Protein AF-A0A3S1N9U5-F1 (afdb_monomer)

Foldseek 3Di:
DQADADDLVLLQQLQVCVVVVNDPVQSCVVPPNHDPVNSVCSVVCVPCVPRHHDPDHPPPRDDPPPPPD

Secondary structure (DSSP, 8-state):
---PPP-TTHHHHHHHHHHTT--HHHHHHHSTT--HHHHHHHHTTSS-TTPPPPSS--TTS--------

Solvent-accessible surface area (backbone atoms only — not comparable to full-atom values): 4372 Å² total; per-residue (Å²): 132,69,76,46,77,88,51,81,82,52,45,18,45,56,46,35,42,49,74,72,65,53,55,62,69,57,59,27,62,76,37,78,46,35,51,64,67,60,55,49,32,41,76,70,43,75,42,69,60,86,60,61,55,42,97,65,72,63,93,83,54,92,65,77,77,74,77,86,122

Radius of gyration: 11.92 Å; Cα contacts (8 Å, |Δi|>4): 70; chains: 1; bounding box: 29×37×23 Å

Mean predicted aligned error: 4.42 Å

Sequence (69 aa):
MNDRKVTPDMVPVIKLARYLGIPYSWISGYYPGLNFGRIADVMAGRLFPEIPPAAELPLDFPLPEAEAA

Nearest PDB structures (foldseek):
  6pax-assembly1_A  TM=6.123E-01  e=6.583E+00  Homo sapiens
  5z4y-assembly1_B  TM=6.043E-01  e=7.0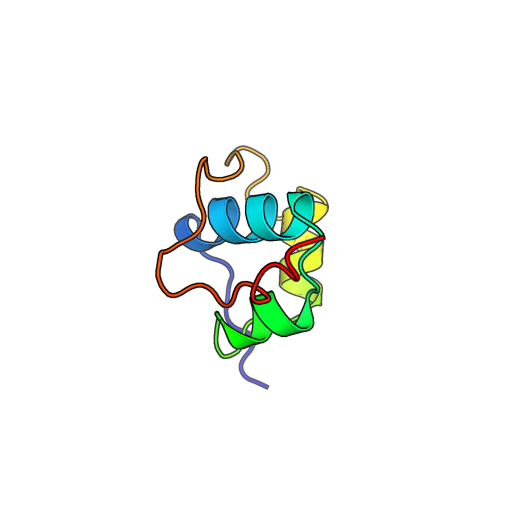60E+00  unclassified
  5z4z-assembly1_A  TM=5.832E-01  e=8.705E+00  unclassified

pLDDT: mean 90.66, std 14.0, range [40.0, 98.38]

Structure (mmCIF, N/CA/C/O backbone):
data_AF-A0A3S1N9U5-F1
#
_entry.id   AF-A0A3S1N9U5-F1
#
loop_
_atom_site.group_PDB
_atom_site.id
_atom_site.type_symbol
_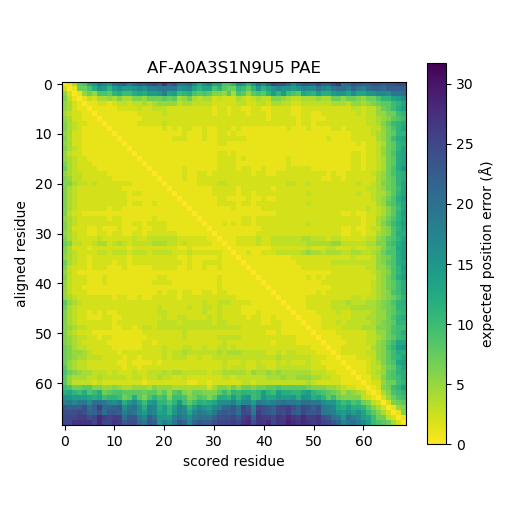atom_site.label_atom_id
_atom_site.label_alt_id
_atom_site.label_comp_id
_atom_site.label_asym_id
_atom_site.label_entity_id
_atom_site.label_seq_id
_atom_site.pdbx_PDB_ins_code
_atom_site.Cartn_x
_atom_site.Cartn_y
_atom_site.Cartn_z
_atom_site.occupancy
_atom_site.B_iso_or_equiv
_atom_site.auth_seq_id
_atom_site.auth_comp_id
_atom_site.auth_asym_id
_atom_site.auth_atom_id
_atom_site.pdbx_PDB_model_num
ATOM 1 N N . MET A 1 1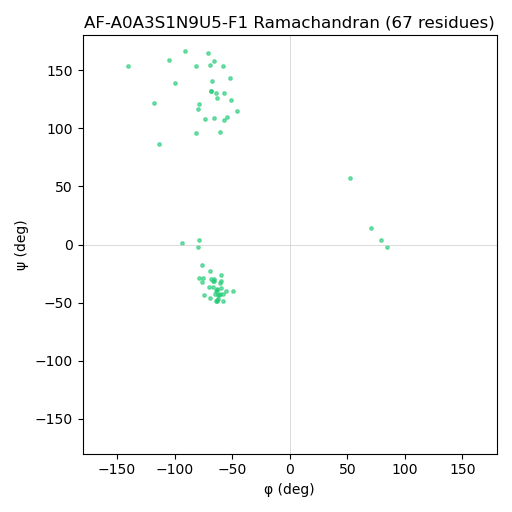 ? 20.779 8.166 -1.322 1.00 58.25 1 MET A N 1
ATOM 2 C CA . MET A 1 1 ? 19.494 7.437 -1.389 1.00 58.25 1 MET A CA 1
ATOM 3 C C . MET A 1 1 ? 18.433 8.413 -1.866 1.00 58.25 1 MET A C 1
ATOM 5 O O . MET A 1 1 ? 18.183 9.381 -1.163 1.00 58.25 1 MET A O 1
ATOM 9 N N . ASN A 1 2 ? 17.874 8.218 -3.063 1.00 64.12 2 ASN A N 1
ATOM 10 C CA . ASN A 1 2 ? 16.689 8.969 -3.485 1.00 64.12 2 ASN A CA 1
ATOM 11 C C . ASN A 1 2 ? 15.498 8.415 -2.704 1.00 64.12 2 ASN A C 1
ATOM 13 O O . AS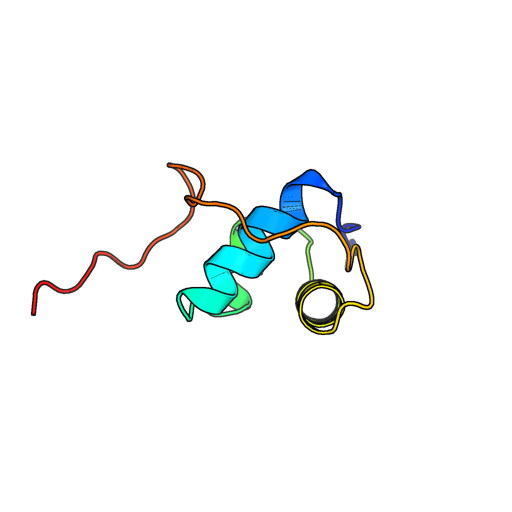N A 1 2 ? 15.101 7.279 -2.938 1.00 64.12 2 ASN A O 1
ATOM 17 N N . ASP A 1 3 ? 14.989 9.186 -1.745 1.00 78.81 3 ASP A N 1
ATOM 18 C CA . ASP A 1 3 ? 13.785 8.833 -0.997 1.00 78.81 3 ASP A CA 1
ATOM 19 C C . ASP A 1 3 ? 12.556 9.203 -1.833 1.00 78.81 3 ASP A C 1
ATOM 21 O O . ASP A 1 3 ? 12.136 10.367 -1.884 1.00 78.81 3 ASP A O 1
ATOM 25 N N . ARG A 1 4 ? 12.014 8.218 -2.555 1.00 90.12 4 ARG A N 1
ATOM 26 C CA . ARG A 1 4 ? 10.805 8.411 -3.353 1.00 90.12 4 ARG A CA 1
ATOM 27 C C . ARG A 1 4 ? 9.640 8.745 -2.426 1.00 90.12 4 ARG A C 1
ATOM 29 O O . ARG A 1 4 ? 9.313 8.001 -1.505 1.00 90.12 4 ARG A O 1
ATOM 36 N N . LYS A 1 5 ? 8.964 9.857 -2.716 1.00 94.25 5 LYS A N 1
ATOM 37 C CA . LYS A 1 5 ? 7.730 10.231 -2.021 1.00 94.25 5 LYS A CA 1
ATOM 38 C C . LYS A 1 5 ? 6.615 9.240 -2.358 1.00 94.25 5 LYS A C 1
ATOM 40 O O . LYS A 1 5 ? 6.472 8.832 -3.508 1.00 94.25 5 LYS A O 1
ATOM 45 N N . VAL A 1 6 ? 5.811 8.908 -1.352 1.00 96.25 6 VAL A N 1
ATOM 46 C CA . VAL A 1 6 ? 4.553 8.174 -1.535 1.00 96.25 6 VAL A CA 1
ATOM 47 C C . VAL A 1 6 ? 3.567 9.083 -2.258 1.00 96.25 6 VAL A C 1
ATOM 49 O O . VAL A 1 6 ? 3.397 10.237 -1.860 1.00 96.25 6 VAL A O 1
ATOM 52 N N . THR A 1 7 ? 2.917 8.564 -3.294 1.00 97.06 7 THR A N 1
ATOM 53 C CA . THR A 1 7 ? 1.788 9.222 -3.959 1.00 97.06 7 THR A CA 1
ATOM 54 C C . THR A 1 7 ? 0.473 8.541 -3.567 1.00 97.06 7 THR A C 1
ATOM 56 O O . THR A 1 7 ? 0.502 7.373 -3.167 1.00 97.06 7 THR A O 1
ATOM 59 N N . PRO A 1 8 ? -0.677 9.231 -3.698 1.00 97.38 8 PRO A N 1
ATOM 60 C CA . PRO A 1 8 ? -1.992 8.642 -3.448 1.00 97.38 8 PRO A CA 1
ATOM 61 C C . PRO A 1 8 ? -2.211 7.299 -4.156 1.00 97.38 8 PRO A C 1
ATOM 63 O O . PRO A 1 8 ? -2.709 6.372 -3.533 1.00 97.38 8 PRO A O 1
ATOM 66 N N . ASP A 1 9 ? -1.752 7.151 -5.403 1.00 96.88 9 ASP A N 1
ATOM 67 C CA . ASP A 1 9 ? -1.952 5.931 -6.205 1.00 96.88 9 ASP A CA 1
ATOM 68 C C . ASP A 1 9 ? -1.166 4.712 -5.695 1.00 96.88 9 ASP A C 1
ATOM 70 O O . ASP A 1 9 ? -1.530 3.569 -5.959 1.00 96.88 9 ASP A O 1
ATOM 74 N N . MET A 1 10 ? -0.083 4.932 -4.943 1.00 97.62 10 MET A N 1
ATOM 75 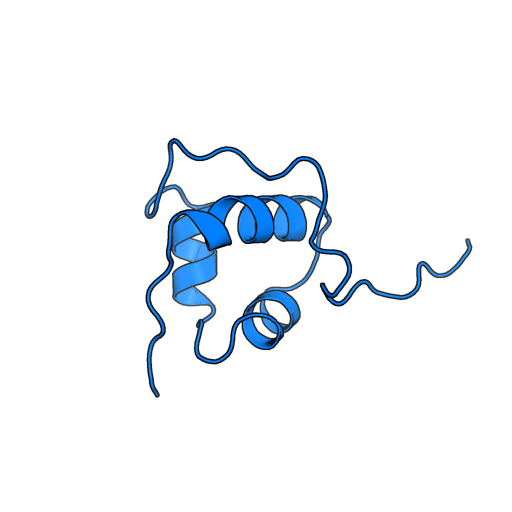C CA . MET A 1 10 ? 0.717 3.845 -4.365 1.00 97.62 10 MET A CA 1
ATOM 76 C C . MET A 1 10 ? 0.054 3.264 -3.111 1.00 97.62 10 MET A C 1
ATOM 78 O O . MET A 1 10 ? 0.247 2.096 -2.780 1.00 97.62 10 MET A O 1
ATOM 82 N N . VAL A 1 11 ? -0.717 4.078 -2.385 1.00 98.25 11 VAL A N 1
ATOM 83 C CA . VAL A 1 11 ? -1.260 3.741 -1.061 1.00 98.25 11 VAL A CA 1
ATOM 84 C C . VAL A 1 11 ? -2.201 2.531 -1.086 1.00 98.25 11 VAL A C 1
ATOM 86 O O . VAL A 1 11 ? -1.997 1.643 -0.251 1.00 98.25 11 VAL A O 1
ATOM 89 N N . PRO A 1 12 ? -3.170 2.425 -2.021 1.00 98.38 12 PRO A N 1
ATOM 90 C CA . PRO A 1 12 ? -4.059 1.271 -2.100 1.00 98.38 12 PRO A CA 1
ATOM 91 C C . PRO A 1 12 ? -3.291 -0.042 -2.273 1.00 98.38 12 PRO A C 1
ATOM 93 O O . PRO A 1 12 ? -3.588 -1.027 -1.595 1.00 98.38 12 PRO A O 1
ATOM 96 N N . VAL A 1 13 ? -2.265 -0.030 -3.131 1.00 98.12 13 VAL A N 1
ATOM 97 C CA . VAL A 1 13 ? -1.420 -1.192 -3.435 1.00 98.12 13 VAL A CA 1
ATOM 98 C C . VAL A 1 13 ? -0.558 -1.566 -2.232 1.00 98.12 13 VAL A C 1
ATOM 100 O O . VAL A 1 13 ? -0.518 -2.731 -1.854 1.00 98.12 13 VAL A O 1
ATOM 103 N N . ILE A 1 14 ? 0.084 -0.589 -1.577 1.00 97.94 14 ILE A N 1
ATOM 104 C CA . ILE A 1 14 ? 0.882 -0.822 -0.362 1.00 97.94 14 ILE A CA 1
ATOM 105 C C . ILE A 1 14 ? 0.020 -1.458 0.736 1.00 97.94 14 ILE A C 1
ATOM 107 O O . ILE A 1 14 ? 0.428 -2.454 1.336 1.00 97.94 14 ILE A O 1
ATOM 111 N N . LYS A 1 15 ? -1.170 -0.898 0.993 1.00 98.38 15 LYS A N 1
ATOM 112 C CA . LYS A 1 15 ? -2.091 -1.403 2.020 1.00 98.38 15 LYS A CA 1
ATOM 113 C C . LYS A 1 15 ? -2.556 -2.822 1.696 1.00 98.38 15 LYS A C 1
ATOM 115 O O . LYS A 1 15 ? -2.460 -3.690 2.563 1.00 98.38 15 LYS A O 1
ATOM 120 N N . LEU A 1 16 ? -2.982 -3.079 0.457 1.00 97.94 16 LEU A N 1
ATOM 121 C CA . LEU A 1 16 ? -3.415 -4.413 0.040 1.00 97.94 16 LEU A CA 1
ATOM 122 C C . LEU A 1 16 ? -2.269 -5.429 0.123 1.00 97.94 16 LEU A C 1
ATOM 124 O O . LEU A 1 16 ? -2.431 -6.474 0.745 1.00 97.94 16 LEU A O 1
ATOM 128 N N . ALA A 1 17 ? -1.090 -5.107 -0.415 1.00 96.81 17 ALA A N 1
ATOM 129 C CA . ALA A 1 17 ? 0.081 -5.982 -0.360 1.00 96.81 17 ALA A CA 1
ATOM 130 C C . ALA A 1 17 ? 0.427 -6.358 1.088 1.00 96.81 17 ALA A C 1
ATOM 132 O O . ALA A 1 17 ? 0.726 -7.512 1.393 1.00 96.81 17 ALA A O 1
ATOM 133 N N . ARG A 1 18 ? 0.324 -5.402 2.017 1.00 96.81 18 ARG A N 1
ATOM 134 C CA . ARG A 1 18 ? 0.547 -5.658 3.442 1.00 96.81 18 ARG A CA 1
ATOM 135 C C . ARG A 1 18 ? -0.528 -6.499 4.102 1.00 96.81 18 ARG A C 1
ATOM 137 O O . ARG A 1 18 ? -0.175 -7.325 4.944 1.00 96.81 18 ARG A O 1
ATOM 144 N N . TYR A 1 19 ? -1.788 -6.337 3.720 1.00 96.19 19 TYR A N 1
ATOM 145 C CA . TYR A 1 19 ? -2.861 -7.222 4.171 1.00 96.19 19 TYR A CA 1
ATOM 146 C C . TYR A 1 19 ? -2.713 -8.648 3.644 1.00 96.19 19 TYR A C 1
ATOM 148 O O . TYR A 1 19 ? -3.013 -9.587 4.373 1.00 96.19 19 TYR A O 1
ATOM 156 N N . LEU A 1 20 ? -2.141 -8.821 2.453 1.00 94.56 20 LEU A N 1
ATOM 157 C CA . LEU A 1 20 ? -1.784 -10.127 1.889 1.00 94.56 20 LEU A CA 1
ATOM 158 C C . LEU A 1 20 ? -0.484 -10.715 2.471 1.00 94.56 20 LEU A C 1
ATOM 160 O O . LEU A 1 20 ? -0.022 -11.760 2.027 1.00 94.56 20 LEU A O 1
ATOM 164 N N . GLY A 1 21 ? 0.135 -10.054 3.454 1.00 94.44 21 GLY A N 1
ATOM 165 C CA . GLY A 1 21 ? 1.351 -10.543 4.107 1.00 94.44 21 GLY A CA 1
ATOM 166 C C . GLY A 1 21 ? 2.646 -10.307 3.323 1.00 94.44 21 GLY A C 1
ATOM 167 O O . GLY A 1 21 ? 3.712 -10.679 3.809 1.00 94.44 21 GLY A O 1
ATOM 168 N N . ILE A 1 22 ? 2.603 -9.617 2.179 1.00 94.81 22 ILE A N 1
ATOM 169 C CA . ILE A 1 22 ? 3.771 -9.384 1.317 1.00 94.81 22 ILE A CA 1
ATOM 170 C C . ILE A 1 22 ? 4.822 -8.536 2.057 1.00 94.81 22 ILE A C 1
ATOM 172 O O . ILE A 1 22 ? 4.482 -7.494 2.638 1.00 94.81 22 ILE A O 1
ATOM 176 N N . PRO A 1 23 ? 6.105 -8.945 2.070 1.00 95.06 23 PRO A N 1
ATOM 177 C CA . PRO A 1 23 ? 7.149 -8.249 2.813 1.00 95.06 23 PRO A CA 1
ATOM 178 C C . PRO A 1 23 ? 7.484 -6.879 2.206 1.00 95.06 23 PRO A C 1
ATOM 180 O O . PRO A 1 23 ? 7.343 -6.634 1.008 1.00 95.06 23 PRO A O 1
ATOM 183 N N . TYR A 1 24 ? 8.000 -5.974 3.042 1.00 95.94 24 TYR A N 1
ATOM 184 C CA . TYR A 1 24 ? 8.346 -4.604 2.634 1.00 95.94 24 TYR A CA 1
ATOM 185 C C . TYR A 1 24 ? 9.389 -4.564 1.511 1.00 95.94 24 TYR A C 1
ATOM 187 O O . TYR A 1 24 ? 9.355 -3.655 0.685 1.00 95.94 24 TYR A O 1
ATOM 195 N N . SER A 1 25 ? 10.293 -5.546 1.459 1.00 95.19 25 SER A N 1
ATOM 196 C CA . SER A 1 25 ? 11.303 -5.670 0.404 1.00 95.19 25 SER A CA 1
ATOM 197 C C . SER A 1 25 ? 10.686 -5.797 -0.986 1.00 95.19 25 SER A C 1
ATOM 199 O O . SER A 1 25 ? 11.192 -5.191 -1.923 1.00 95.19 25 SER A O 1
ATOM 201 N N . TRP A 1 26 ? 9.569 -6.513 -1.118 1.00 95.88 26 TRP A N 1
ATOM 202 C CA . TRP A 1 26 ? 8.889 -6.706 -2.398 1.00 95.88 26 TRP A CA 1
ATOM 203 C C . TRP A 1 26 ? 8.155 -5.440 -2.831 1.00 95.88 26 TRP A C 1
ATOM 205 O O . TRP A 1 26 ? 8.293 -5.002 -3.968 1.00 95.88 26 TRP A O 1
ATOM 215 N N . ILE A 1 27 ? 7.459 -4.790 -1.895 1.00 95.88 27 ILE A N 1
ATOM 216 C CA . ILE A 1 27 ? 6.779 -3.507 -2.133 1.00 95.88 27 ILE A CA 1
ATOM 217 C C . ILE A 1 27 ? 7.794 -2.420 -2.529 1.00 95.88 27 ILE A C 1
ATOM 219 O O . ILE A 1 27 ? 7.570 -1.650 -3.458 1.00 95.88 27 ILE A O 1
ATOM 223 N N . SER A 1 28 ? 8.932 -2.366 -1.835 1.00 95.19 28 SER A N 1
ATOM 224 C CA . SER A 1 28 ? 10.038 -1.450 -2.133 1.00 95.19 28 SER A CA 1
ATOM 225 C C . SER A 1 28 ? 10.703 -1.761 -3.479 1.00 95.19 28 SER A C 1
ATOM 227 O O . SER A 1 28 ? 11.051 -0.840 -4.212 1.00 95.19 28 SER A O 1
ATOM 229 N N . GLY A 1 29 ? 10.828 -3.042 -3.840 1.00 94.62 29 GLY A N 1
ATOM 230 C CA . GLY A 1 29 ? 11.299 -3.474 -5.157 1.00 94.62 29 GLY A CA 1
ATOM 231 C C . GLY A 1 29 ? 10.358 -3.069 -6.295 1.00 94.62 29 GLY A C 1
ATOM 232 O O . GLY A 1 29 ? 10.825 -2.572 -7.316 1.00 94.62 29 GLY A O 1
ATOM 233 N N . TYR A 1 30 ? 9.043 -3.212 -6.097 1.00 95.62 30 TYR A N 1
ATOM 234 C CA . TYR A 1 30 ? 8.020 -2.801 -7.068 1.00 95.62 30 TYR A CA 1
ATOM 235 C C . TYR A 1 30 ? 7.975 -1.279 -7.273 1.00 95.62 30 TYR A C 1
ATOM 237 O O . TYR A 1 30 ? 7.672 -0.795 -8.362 1.00 95.62 30 TYR A O 1
ATOM 245 N N . TYR A 1 31 ? 8.336 -0.504 -6.247 1.00 95.25 31 TYR A N 1
ATOM 246 C CA . TYR A 1 31 ? 8.409 0.952 -6.310 1.00 95.25 31 TYR A CA 1
ATOM 247 C C . TYR A 1 31 ? 9.849 1.461 -6.162 1.00 95.25 31 TYR A C 1
ATOM 249 O O . TYR A 1 31 ? 10.244 1.857 -5.062 1.00 95.25 31 TYR A O 1
ATOM 257 N N . PRO A 1 32 ? 10.630 1.554 -7.258 1.00 93.06 32 PRO A N 1
ATOM 258 C CA . PRO A 1 32 ? 12.032 1.952 -7.196 1.00 93.06 32 PRO A CA 1
ATOM 259 C C . PRO A 1 32 ? 12.253 3.246 -6.403 1.00 93.06 32 PRO A C 1
ATOM 261 O O . PRO A 1 32 ? 11.660 4.290 -6.696 1.00 93.06 32 PRO A O 1
ATOM 264 N N . GLY A 1 33 ? 13.117 3.163 -5.388 1.00 91.50 33 GLY A N 1
ATOM 265 C CA . GLY A 1 33 ? 13.459 4.273 -4.493 1.00 91.50 33 GLY A CA 1
ATOM 266 C C . GLY A 1 33 ? 12.501 4.486 -3.314 1.00 91.50 33 GLY A C 1
ATOM 267 O O . GLY A 1 33 ? 12.754 5.366 -2.492 1.00 91.50 33 GLY A O 1
ATOM 268 N N . LEU A 1 34 ? 11.419 3.710 -3.191 1.00 95.38 34 LEU A N 1
ATOM 269 C CA . LEU A 1 34 ? 10.539 3.759 -2.024 1.00 95.38 34 LEU A CA 1
ATOM 270 C C . LEU A 1 34 ? 11.178 2.991 -0.868 1.00 95.38 34 LEU A C 1
ATOM 272 O O . LEU A 1 34 ? 11.435 1.796 -0.986 1.00 95.38 34 LEU A O 1
ATOM 276 N N . ASN A 1 35 ? 11.425 3.650 0.262 1.00 94.62 35 ASN A N 1
ATOM 277 C CA . ASN A 1 35 ? 12.034 2.993 1.418 1.00 94.62 35 ASN A CA 1
ATOM 278 C C . ASN A 1 35 ? 10.995 2.393 2.385 1.00 94.62 35 ASN A C 1
ATOM 280 O O . ASN A 1 35 ? 9.802 2.696 2.340 1.00 94.62 35 ASN A O 1
ATOM 284 N N . PHE A 1 36 ? 11.474 1.555 3.306 1.00 96.56 36 PHE A N 1
ATOM 285 C CA . PHE A 1 36 ? 10.636 0.849 4.280 1.00 96.56 36 PHE A CA 1
ATOM 286 C C . PHE A 1 36 ? 9.944 1.785 5.277 1.00 96.56 36 PHE A C 1
ATOM 288 O O . PHE A 1 36 ? 8.826 1.497 5.700 1.00 96.56 36 PHE A O 1
ATOM 295 N N . GLY A 1 37 ? 10.574 2.910 5.625 1.00 96.62 37 GLY A N 1
ATOM 296 C CA . GLY A 1 37 ? 9.979 3.927 6.492 1.00 96.62 37 GLY A CA 1
ATOM 297 C C . GLY A 1 37 ? 8.701 4.500 5.884 1.00 96.62 37 GLY A C 1
ATOM 298 O O . 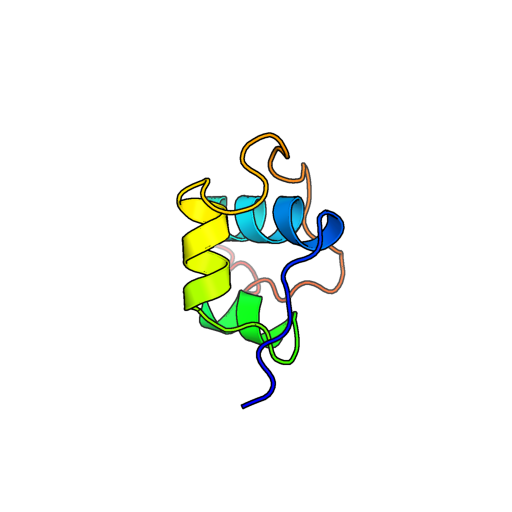GLY A 1 37 ? 7.679 4.564 6.557 1.00 96.62 37 GLY A O 1
ATOM 299 N N . ARG A 1 38 ? 8.708 4.784 4.577 1.00 96.31 38 ARG A N 1
ATOM 300 C CA . ARG A 1 38 ? 7.521 5.263 3.855 1.00 96.31 38 ARG A CA 1
ATOM 301 C C . ARG A 1 38 ? 6.388 4.244 3.825 1.00 96.31 38 ARG A C 1
ATOM 303 O O . ARG A 1 38 ? 5.231 4.611 4.003 1.00 96.31 38 ARG A O 1
ATOM 310 N N . ILE A 1 39 ? 6.718 2.968 3.640 1.00 97.44 39 ILE A N 1
ATOM 311 C CA . ILE A 1 39 ? 5.738 1.876 3.714 1.00 97.44 39 ILE A CA 1
ATOM 312 C C . ILE A 1 39 ? 5.139 1.811 5.130 1.00 97.44 39 ILE A C 1
ATOM 314 O O . ILE A 1 39 ? 3.922 1.719 5.285 1.00 97.44 39 ILE A O 1
ATOM 318 N N . ALA A 1 40 ? 5.974 1.929 6.169 1.00 97.88 40 ALA A N 1
ATOM 319 C CA . ALA A 1 40 ? 5.513 1.972 7.556 1.00 97.88 40 ALA A CA 1
ATOM 320 C C . ALA A 1 40 ? 4.626 3.191 7.848 1.00 97.88 40 ALA A C 1
ATOM 322 O O . ALA A 1 40 ? 3.635 3.053 8.558 1.00 97.88 40 ALA A O 1
ATOM 323 N N . ASP A 1 41 ? 4.945 4.362 7.296 1.00 98.00 41 ASP A N 1
ATOM 324 C CA . ASP A 1 41 ? 4.143 5.575 7.462 1.00 98.00 41 ASP A CA 1
ATOM 325 C C . ASP A 1 41 ? 2.742 5.434 6.853 1.00 98.00 41 ASP A C 1
ATOM 327 O O . ASP A 1 41 ? 1.768 5.879 7.461 1.00 98.00 41 ASP A O 1
ATOM 331 N N . VAL A 1 42 ? 2.623 4.769 5.698 1.00 98.06 42 VAL A N 1
ATOM 332 C CA . VAL A 1 42 ? 1.323 4.438 5.089 1.00 98.06 42 VAL A CA 1
ATOM 333 C C . VAL A 1 42 ? 0.528 3.485 5.983 1.00 98.06 42 VAL A C 1
ATOM 335 O O . VAL A 1 42 ? -0.641 3.739 6.271 1.00 98.06 42 VAL A O 1
ATOM 338 N N . MET A 1 43 ? 1.158 2.408 6.464 1.00 98.19 43 MET A N 1
ATOM 339 C CA . MET A 1 43 ? 0.482 1.412 7.308 1.00 98.19 43 MET A CA 1
ATOM 340 C C . MET A 1 43 ? 0.103 1.946 8.691 1.00 98.19 43 MET A C 1
ATOM 342 O O . MET A 1 43 ? -0.895 1.517 9.259 1.00 98.19 43 MET A O 1
ATOM 346 N N . ALA A 1 44 ? 0.869 2.898 9.223 1.00 97.75 44 ALA A N 1
ATOM 347 C CA . ALA A 1 44 ? 0.567 3.578 10.477 1.00 97.75 44 ALA A CA 1
ATOM 348 C C . ALA A 1 44 ? -0.488 4.691 10.328 1.00 97.75 44 ALA A C 1
ATOM 350 O O . ALA A 1 44 ? -0.806 5.350 11.314 1.00 97.75 44 ALA A O 1
ATOM 351 N N . GLY A 1 45 ? -0.988 4.953 9.112 1.00 96.56 45 GLY A N 1
ATOM 352 C CA . GLY A 1 45 ? -1.937 6.037 8.845 1.00 96.56 45 GLY A CA 1
ATOM 353 C C . GLY A 1 45 ? -1.333 7.443 8.936 1.00 96.56 45 GLY A C 1
ATOM 354 O O . GLY A 1 45 ? -2.073 8.420 8.975 1.00 96.56 45 GLY A O 1
ATOM 355 N N . ARG A 1 46 ? 0.002 7.577 8.956 1.00 97.50 46 ARG A N 1
ATOM 356 C CA . ARG A 1 46 ? 0.690 8.883 8.928 1.00 97.50 46 ARG A CA 1
ATOM 357 C C . ARG A 1 46 ? 0.673 9.512 7.536 1.00 97.50 46 ARG A C 1
ATOM 359 O O . ARG A 1 46 ? 0.713 10.733 7.419 1.00 97.50 46 ARG A O 1
ATOM 366 N N . LEU A 1 47 ? 0.627 8.683 6.491 1.00 96.88 47 LEU A N 1
ATOM 367 C CA . LEU A 1 47 ? 0.496 9.107 5.099 1.00 96.88 47 LEU A CA 1
ATOM 368 C C . LEU A 1 47 ? -0.798 8.547 4.510 1.00 96.88 47 LEU A C 1
ATOM 370 O O . LEU A 1 47 ? -0.973 7.330 4.459 1.00 96.88 47 LEU A O 1
ATOM 374 N N . PHE A 1 48 ? -1.663 9.445 4.031 1.00 97.38 48 PHE A N 1
ATOM 375 C CA . PHE A 1 48 ? -2.920 9.120 3.348 1.00 97.38 48 PHE A CA 1
ATOM 376 C C . PHE A 1 48 ? -3.828 8.151 4.143 1.00 97.38 48 PHE A C 1
ATOM 378 O O . PHE A 1 48 ? -4.146 7.047 3.670 1.00 97.38 48 PHE A O 1
ATOM 385 N N . PRO A 1 49 ? -4.216 8.504 5.387 1.00 97.56 49 PRO A N 1
ATOM 386 C CA . PRO A 1 49 ? -5.046 7.644 6.230 1.00 97.56 49 PRO A CA 1
ATOM 387 C C . PRO A 1 49 ? -6.407 7.339 5.599 1.00 97.56 49 PRO A C 1
ATOM 389 O O . PRO A 1 49 ? -6.908 6.230 5.773 1.00 97.56 49 PRO A O 1
ATOM 392 N N . GLU A 1 50 ? -6.971 8.279 4.834 1.00 98.06 50 GLU A N 1
ATOM 393 C CA . GLU A 1 50 ? -8.310 8.148 4.248 1.00 98.06 50 GLU A CA 1
ATOM 394 C C . GLU A 1 50 ? -8.378 7.224 3.027 1.00 98.06 50 GLU A C 1
ATOM 396 O O . GLU A 1 50 ? -9.462 6.769 2.668 1.00 98.06 50 GLU A O 1
ATOM 401 N N . ILE A 1 51 ? -7.245 6.920 2.387 1.00 98.06 51 ILE A N 1
ATOM 402 C CA . ILE A 1 51 ? -7.232 6.102 1.170 1.00 98.06 51 ILE A CA 1
ATOM 403 C C .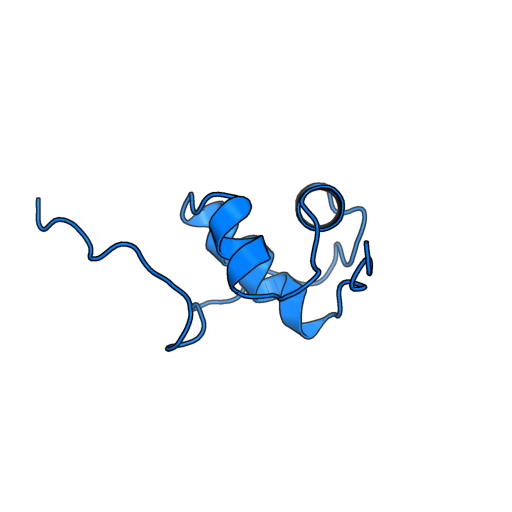 ILE A 1 51 ? -7.346 4.617 1.548 1.00 98.06 51 ILE A C 1
ATOM 405 O O . ILE A 1 51 ? -6.439 4.099 2.205 1.00 98.06 51 ILE A O 1
ATOM 409 N N . PRO A 1 52 ? -8.408 3.895 1.154 1.00 97.69 52 PRO A N 1
ATOM 410 C CA . PRO A 1 52 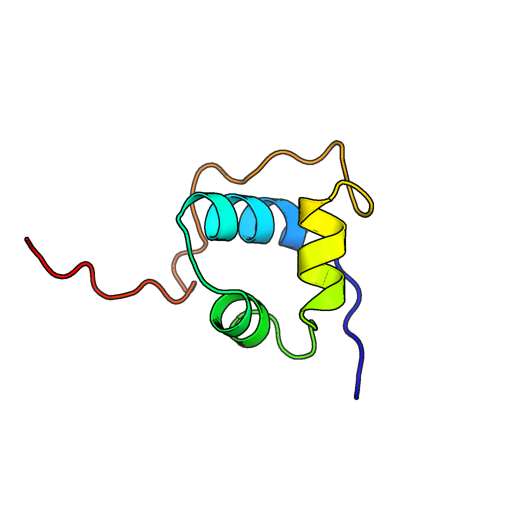? -8.543 2.481 1.479 1.00 97.69 52 PRO A CA 1
ATOM 411 C C . PRO A 1 52 ? -7.543 1.612 0.686 1.00 97.69 52 PRO A C 1
ATOM 413 O O . PRO A 1 52 ? -6.951 2.070 -0.295 1.00 97.69 52 PRO A O 1
ATOM 416 N N . PRO A 1 53 ? -7.331 0.349 1.095 1.00 97.75 53 PRO A N 1
ATOM 417 C CA . PRO A 1 53 ? -6.622 -0.634 0.280 1.00 97.75 53 PRO A CA 1
ATOM 418 C C . PRO A 1 53 ? -7.302 -0.844 -1.074 1.00 97.75 53 PRO A C 1
ATOM 420 O O . PRO A 1 53 ? -8.517 -0.687 -1.196 1.00 97.75 53 PRO A O 1
ATOM 423 N N . ALA A 1 54 ? -6.519 -1.249 -2.074 1.00 96.69 54 ALA A N 1
ATOM 424 C CA . ALA A 1 54 ? -7.067 -1.694 -3.349 1.00 96.69 54 ALA A CA 1
ATOM 425 C C . ALA A 1 54 ? -7.879 -2.989 -3.170 1.00 96.69 54 ALA A C 1
ATOM 427 O O . ALA A 1 54 ? -7.664 -3.734 -2.213 1.00 96.69 54 ALA A O 1
ATOM 428 N N . ALA A 1 55 ? -8.789 -3.265 -4.106 1.00 96.44 55 ALA A N 1
ATOM 429 C CA . ALA A 1 55 ? -9.484 -4.553 -4.176 1.00 96.44 55 ALA A CA 1
ATOM 430 C C . ALA A 1 55 ? -8.582 -5.661 -4.748 1.00 96.44 55 ALA A C 1
ATOM 432 O O . ALA A 1 55 ? -8.680 -6.815 -4.342 1.00 96.44 55 ALA A O 1
ATOM 433 N N . GLU A 1 56 ? -7.681 -5.294 -5.660 1.00 95.25 56 GLU A N 1
ATOM 434 C 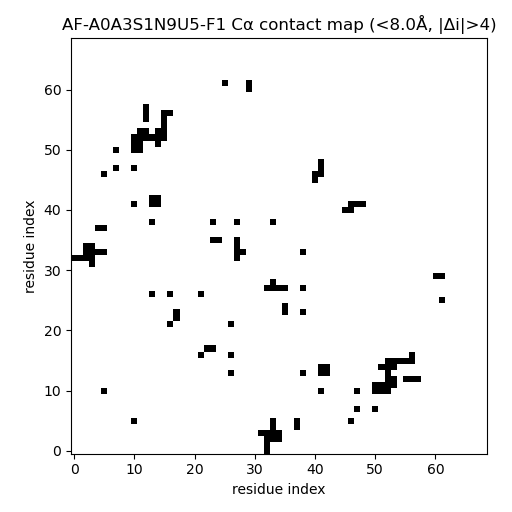CA . GLU A 1 56 ? -6.740 -6.187 -6.331 1.00 95.25 56 GLU A CA 1
ATOM 435 C C . GLU A 1 56 ? -5.371 -5.512 -6.487 1.00 95.25 56 GLU A C 1
ATOM 437 O O . GLU A 1 56 ? -5.262 -4.281 -6.492 1.00 95.25 56 GLU A O 1
ATOM 442 N N . LEU A 1 57 ? -4.311 -6.320 -6.559 1.00 94.81 57 LEU A N 1
ATOM 443 C CA . LEU A 1 57 ? -2.972 -5.818 -6.852 1.00 94.81 57 LEU A CA 1
ATOM 444 C C . LEU A 1 57 ? -2.806 -5.624 -8.366 1.00 94.81 57 LEU A C 1
ATOM 446 O O . LEU A 1 57 ? -3.461 -6.323 -9.140 1.00 94.81 57 LEU A O 1
ATOM 450 N N . PRO A 1 58 ? -1.919 -4.712 -8.801 1.00 95.19 58 PRO A N 1
ATOM 451 C CA . PRO A 1 58 ? -1.543 -4.608 -10.205 1.00 95.19 58 PRO A CA 1
ATOM 452 C C . PRO A 1 58 ? -1.114 -5.965 -10.778 1.00 95.19 58 PRO A C 1
ATOM 454 O O . PRO A 1 58 ? -0.451 -6.744 -10.094 1.00 95.19 58 PRO A O 1
ATOM 457 N N . LEU A 1 59 ? -1.455 -6.229 -12.042 1.00 91.88 59 LEU A N 1
ATOM 458 C CA . LEU A 1 59 ? -1.130 -7.493 -12.721 1.00 91.88 59 LEU A CA 1
ATOM 459 C C . LEU A 1 59 ? 0.379 -7.776 -12.792 1.00 91.88 59 LEU A C 1
ATOM 461 O O . LEU A 1 59 ? 0.785 -8.928 -12.895 1.00 91.88 59 LEU A O 1
ATOM 465 N N . ASP A 1 60 ? 1.201 -6.729 -12.757 1.00 93.06 60 ASP A N 1
ATOM 466 C CA . ASP A 1 60 ? 2.662 -6.796 -12.772 1.00 93.06 60 ASP A CA 1
ATOM 467 C C . ASP A 1 60 ? 3.284 -6.785 -11.365 1.00 93.06 60 ASP A C 1
ATOM 469 O O . ASP A 1 60 ? 4.510 -6.794 -11.227 1.00 93.06 60 ASP A O 1
ATOM 473 N N . PHE A 1 61 ? 2.468 -6.750 -10.308 1.00 93.38 61 PHE A N 1
ATOM 474 C CA . PHE A 1 61 ? 2.965 -6.792 -8.941 1.00 93.38 61 PHE A CA 1
ATOM 475 C C . PHE A 1 61 ? 3.568 -8.176 -8.655 1.00 93.38 61 PHE A C 1
ATOM 477 O O . PHE A 1 61 ? 2.927 -9.189 -8.941 1.00 93.38 61 PHE A O 1
ATOM 484 N N . PRO A 1 62 ? 4.776 -8.261 -8.067 1.00 85.00 62 PRO A N 1
ATOM 485 C CA . PRO A 1 62 ? 5.394 -9.545 -7.777 1.00 85.00 62 PRO A CA 1
ATOM 486 C C . PRO A 1 62 ? 4.555 -10.276 -6.728 1.00 85.00 62 PRO A C 1
ATOM 488 O O . PRO A 1 62 ? 4.513 -9.884 -5.561 1.00 85.00 62 PRO A O 1
ATOM 491 N N . LEU A 1 63 ? 3.873 -11.336 -7.148 1.00 80.81 63 LEU A N 1
ATOM 492 C CA . LEU A 1 63 ? 3.237 -12.290 -6.253 1.00 80.81 63 LEU A CA 1
ATOM 493 C C . LEU A 1 63 ? 4.153 -13.503 -6.138 1.00 80.81 63 LEU A C 1
ATOM 495 O O . LEU A 1 63 ? 4.749 -13.901 -7.143 1.00 80.81 63 LEU A O 1
ATOM 499 N N . PRO A 1 64 ? 4.318 -14.083 -4.937 1.00 67.50 64 PRO A N 1
ATOM 500 C CA . PRO A 1 64 ? 4.882 -15.415 -4.875 1.00 67.50 64 PRO A CA 1
ATOM 501 C C . PRO A 1 64 ? 3.961 -16.285 -5.728 1.00 67.50 64 PRO A C 1
ATOM 503 O O . PRO A 1 64 ? 2.738 -16.194 -5.581 1.00 67.50 64 PRO A O 1
ATOM 506 N N . GLU A 1 65 ? 4.529 -17.066 -6.653 1.00 61.19 65 GLU A N 1
ATOM 507 C CA . GLU A 1 65 ? 3.803 -18.198 -7.225 1.00 61.19 65 GLU A CA 1
ATOM 508 C C . GLU A 1 65 ? 3.170 -18.902 -6.033 1.00 61.19 65 GLU A C 1
ATOM 510 O O . GLU A 1 65 ? 3.882 -19.298 -5.108 1.00 61.19 65 GLU A O 1
ATOM 515 N N . ALA A 1 66 ? 1.838 -18.893 -5.973 1.00 54.38 66 ALA A N 1
ATOM 516 C CA . ALA A 1 66 ? 1.132 -19.548 -4.897 1.00 54.38 66 ALA A CA 1
ATOM 517 C C . ALA A 1 66 ? 1.605 -20.998 -4.948 1.00 54.38 66 ALA A C 1
ATOM 519 O O . ALA A 1 66 ? 1.283 -21.703 -5.904 1.00 54.38 66 ALA A O 1
ATOM 520 N N . GLU A 1 67 ? 2.434 -21.415 -3.986 1.00 46.19 67 GLU A N 1
ATOM 521 C CA . GLU A 1 67 ? 2.700 -22.829 -3.795 1.00 46.19 67 GLU A CA 1
ATOM 522 C C . GLU A 1 67 ? 1.321 -23.455 -3.627 1.00 46.19 67 GLU A C 1
ATOM 524 O O . GLU A 1 67 ? 0.596 -23.155 -2.674 1.00 46.19 67 GLU A O 1
ATOM 529 N N . ALA A 1 68 ? 0.919 -24.212 -4.646 1.00 42.72 68 ALA A N 1
ATOM 530 C CA . ALA A 1 68 ? -0.290 -24.999 -4.639 1.00 42.72 68 ALA A CA 1
ATOM 531 C C . ALA A 1 68 ? -0.147 -25.994 -3.485 1.00 42.72 68 ALA A C 1
ATOM 533 O O . ALA A 1 68 ? 0.555 -26.997 -3.611 1.00 42.72 68 ALA A O 1
ATOM 534 N N . ALA A 1 69 ? -0.733 -25.640 -2.345 1.00 40.00 69 ALA A N 1
ATOM 535 C CA . ALA A 1 69 ? -0.934 -26.532 -1.217 1.00 40.00 69 ALA A CA 1
ATOM 536 C C . ALA A 1 69 ? -2.146 -27.429 -1.482 1.00 40.00 69 ALA A C 1
ATOM 538 O O . ALA A 1 69 ? -3.168 -26.904 -1.986 1.00 40.00 69 ALA A O 1
#